Protein AF-A0A969LHD6-F1 (afdb_monomer_lite)

Radius of gyration: 19.69 Å; chains: 1; bounding box: 46×15×51 Å

Foldseek 3Di:
DWDDDPNDIDDDDDDQDFFDWDWDWDDDPRDIDTDTDTHRDDDDQDFDADPNDTHGDD

pLDDT: mean 73.42, std 12.84, range [42.0, 93.62]

Secondary structure (DSSP, 8-state):
-EEEETTEEEE---PPPPPEEEEEEEEETTEEEEEEEEEPPP---PPEEETTEEE---

Structure (mmCIF, N/CA/C/O backbone):
data_AF-A0A969LHD6-F1
#
_entry.id   AF-A0A969LHD6-F1
#
loop_
_atom_site.group_PDB
_atom_site.id
_atom_site.type_symbol
_atom_site.label_atom_id
_atom_site.label_alt_id
_atom_site.label_comp_id
_atom_site.label_asym_id
_atom_site.label_entity_id
_atom_site.label_seq_id
_atom_site.pdbx_PDB_ins_code
_atom_site.Cartn_x
_atom_site.Cartn_y
_atom_site.Cartn_z
_atom_site.occupancy
_atom_site.B_iso_or_equiv
_atom_site.auth_seq_id
_atom_site.auth_comp_id
_atom_site.auth_asym_id
_atom_site.auth_atom_id
_atom_site.pdbx_PDB_model_num
ATOM 1 N N . MET A 1 1 ? 2.408 -2.711 -20.057 1.00 55.31 1 MET A N 1
ATOM 2 C CA . MET A 1 1 ? 3.536 -1.757 -20.236 1.00 55.31 1 MET A CA 1
ATOM 3 C C . MET A 1 1 ? 4.598 -2.430 -21.106 1.00 55.31 1 MET A C 1
ATOM 5 O O . MET A 1 1 ? 4.745 -3.640 -20.988 1.00 55.31 1 MET A O 1
ATOM 9 N N . LYS A 1 2 ? 5.300 -1.718 -22.001 1.00 55.53 2 LYS A N 1
ATOM 10 C CA . LYS A 1 2 ? 6.380 -2.311 -22.821 1.00 55.53 2 LYS A CA 1
ATOM 11 C C . LYS A 1 2 ? 7.737 -1.984 -22.201 1.00 55.53 2 LYS A C 1
ATOM 13 O O . LYS A 1 2 ? 8.043 -0.815 -21.996 1.00 55.53 2 LYS A O 1
ATOM 18 N N . LEU A 1 3 ? 8.518 -3.014 -21.880 1.00 66.62 3 LEU A N 1
ATOM 19 C CA . LEU A 1 3 ? 9.876 -2.892 -21.344 1.00 66.62 3 LEU A CA 1
ATOM 20 C C . LEU A 1 3 ? 10.879 -3.183 -22.458 1.00 66.62 3 LEU A C 1
ATOM 22 O O . LEU A 1 3 ? 10.752 -4.190 -23.147 1.00 66.62 3 LEU A O 1
ATOM 26 N N . SER A 1 4 ? 11.888 -2.332 -22.632 1.00 66.31 4 SER A N 1
ATOM 27 C CA . SER A 1 4 ? 12.937 -2.538 -23.636 1.00 66.31 4 SER A CA 1
ATOM 28 C C . SER A 1 4 ? 14.301 -2.753 -22.984 1.00 66.31 4 SER A C 1
ATOM 30 O O . SER A 1 4 ? 14.749 -1.909 -22.208 1.00 66.31 4 SER A O 1
ATOM 32 N N . TYR A 1 5 ? 14.989 -3.845 -23.329 1.00 73.06 5 TYR A N 1
ATOM 33 C CA . TYR A 1 5 ? 16.354 -4.127 -22.870 1.00 73.06 5 TYR A CA 1
ATOM 34 C C . TYR A 1 5 ? 17.196 -4.743 -23.994 1.00 73.06 5 TYR A C 1
ATOM 36 O O . TYR A 1 5 ? 16.791 -5.727 -24.609 1.00 73.06 5 TYR A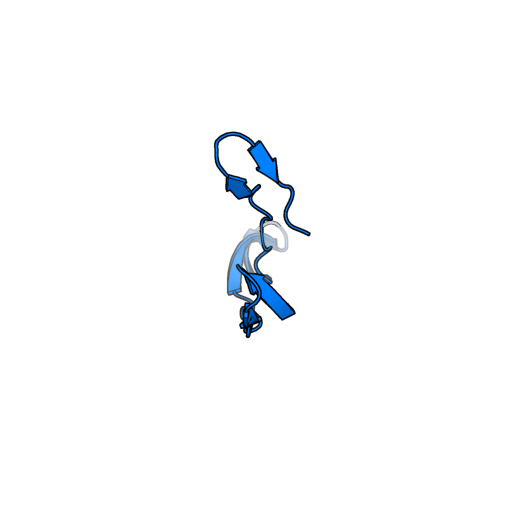 O 1
ATOM 44 N N . ARG A 1 6 ? 18.375 -4.156 -24.263 1.00 76.12 6 ARG A N 1
ATOM 45 C CA . ARG A 1 6 ? 19.322 -4.575 -25.323 1.00 76.12 6 ARG A CA 1
ATOM 46 C C . ARG A 1 6 ? 18.684 -4.749 -26.712 1.00 76.12 6 ARG A C 1
ATOM 48 O O . ARG A 1 6 ? 18.969 -5.711 -27.409 1.00 76.12 6 ARG A O 1
ATOM 55 N N . GLY A 1 7 ? 17.804 -3.829 -27.107 1.00 76.19 7 GLY A N 1
ATOM 56 C CA . GLY A 1 7 ? 17.134 -3.883 -28.415 1.00 76.19 7 GLY A CA 1
ATOM 57 C C . GLY A 1 7 ? 15.970 -4.878 -28.501 1.00 76.19 7 GLY A C 1
ATOM 58 O O . GLY A 1 7 ? 15.316 -4.951 -29.535 1.00 76.19 7 GLY A O 1
ATOM 59 N N . HIS A 1 8 ? 15.659 -5.593 -27.417 1.00 67.62 8 HIS A N 1
ATOM 60 C CA . HIS A 1 8 ? 14.497 -6.472 -27.334 1.00 67.62 8 HIS A CA 1
ATOM 61 C C . HIS A 1 8 ? 13.353 -5.793 -26.582 1.00 67.62 8 HIS A C 1
ATOM 63 O O . HIS A 1 8 ? 13.581 -5.104 -25.585 1.00 67.62 8 HIS A O 1
ATOM 69 N N . SER A 1 9 ? 12.129 -5.998 -27.071 1.00 66.19 9 SER A N 1
ATOM 70 C CA . SER A 1 9 ? 10.899 -5.501 -26.453 1.00 66.19 9 SER A CA 1
ATOM 71 C C . SER A 1 9 ? 10.175 -6.649 -25.763 1.00 66.19 9 SER A C 1
ATOM 73 O O . SER A 1 9 ? 9.917 -7.679 -26.379 1.00 66.19 9 SER A O 1
ATOM 75 N N . TYR A 1 10 ? 9.837 -6.448 -24.497 1.00 71.50 10 TYR A N 1
ATOM 76 C CA . TYR A 1 10 ? 9.139 -7.399 -23.648 1.00 71.50 10 TYR A CA 1
ATOM 77 C C . TYR A 1 10 ? 7.784 -6.812 -23.259 1.00 71.50 10 TYR A C 1
ATOM 79 O O . TYR A 1 10 ? 7.681 -5.634 -22.895 1.00 71.50 10 TYR A O 1
ATOM 87 N N . GLU A 1 11 ? 6.739 -7.630 -23.316 1.00 64.62 11 GLU A N 1
ATOM 88 C CA . GLU A 1 11 ? 5.439 -7.247 -22.778 1.00 64.62 11 GLU A CA 1
ATOM 89 C C . GLU A 1 11 ? 5.406 -7.533 -21.279 1.00 64.62 11 GLU A C 1
ATOM 91 O O . GLU A 1 11 ? 5.524 -8.675 -20.838 1.00 64.62 11 GLU A O 1
ATOM 96 N N . ALA A 1 12 ? 5.279 -6.472 -20.483 1.00 62.03 12 ALA A N 1
ATOM 97 C CA . ALA A 1 12 ? 5.071 -6.585 -19.052 1.00 62.03 12 ALA A CA 1
ATOM 98 C C . ALA A 1 12 ? 3.567 -6.568 -18.768 1.00 62.03 12 ALA A C 1
ATOM 100 O O . ALA A 1 12 ? 2.908 -5.522 -18.884 1.00 62.03 12 ALA A O 1
ATOM 101 N N . ASN A 1 13 ? 3.055 -7.734 -18.376 1.00 60.66 13 ASN A N 1
ATOM 102 C CA . ASN A 1 13 ? 1.721 -7.896 -17.817 1.00 60.66 13 ASN A CA 1
ATOM 103 C C . ASN A 1 13 ? 1.788 -7.626 -16.316 1.00 60.66 13 ASN A C 1
ATOM 105 O O . ASN A 1 13 ? 2.121 -8.497 -15.516 1.00 60.66 13 ASN A O 1
ATOM 109 N N . THR A 1 14 ? 1.502 -6.387 -15.930 1.00 63.03 14 THR A N 1
ATOM 110 C CA . THR A 1 14 ? 1.274 -6.038 -14.530 1.00 63.03 14 THR A CA 1
ATOM 111 C C . THR A 1 14 ? -0.173 -6.371 -14.206 1.00 63.03 14 THR A C 1
ATOM 113 O O . THR A 1 14 ? -1.075 -5.606 -14.549 1.00 63.03 14 THR A O 1
ATOM 116 N N . ASN A 1 15 ? -0.408 -7.523 -13.581 1.00 62.81 15 ASN A N 1
ATOM 117 C CA . ASN A 1 15 ? -1.731 -7.815 -13.042 1.00 62.81 15 ASN A CA 1
ATOM 118 C C . ASN A 1 15 ? -2.070 -6.757 -11.978 1.00 62.81 15 ASN A C 1
ATOM 120 O O . ASN A 1 15 ? -1.216 -6.471 -11.131 1.00 62.81 15 ASN A O 1
ATOM 124 N N . PRO A 1 16 ? -3.277 -6.165 -12.000 1.00 63.19 16 PRO A N 1
ATOM 125 C CA . PRO A 1 16 ? -3.701 -5.268 -10.938 1.00 63.19 16 PRO A CA 1
ATOM 126 C C . PRO A 1 16 ? -3.679 -6.040 -9.617 1.00 63.19 16 PRO A C 1
ATOM 128 O O . PRO A 1 16 ? -4.263 -7.119 -9.503 1.00 63.19 16 PRO A O 1
ATOM 131 N N . VAL A 1 17 ? -2.961 -5.510 -8.628 1.00 68.94 17 VAL A N 1
ATOM 132 C CA . VAL A 1 17 ? -2.909 -6.129 -7.304 1.00 68.94 17 VAL A CA 1
ATOM 133 C C . VAL A 1 17 ? -4.283 -5.959 -6.664 1.00 68.94 17 VAL A C 1
ATOM 135 O O . VAL A 1 17 ? -4.775 -4.836 -6.540 1.00 68.94 17 VAL A O 1
ATOM 138 N N . ALA A 1 18 ? -4.913 -7.072 -6.287 1.00 71.38 18 ALA A N 1
ATOM 139 C CA . ALA A 1 18 ? -6.197 -7.043 -5.603 1.00 71.38 18 ALA A CA 1
ATOM 140 C C . ALA A 1 18 ? -6.092 -6.224 -4.305 1.00 71.38 1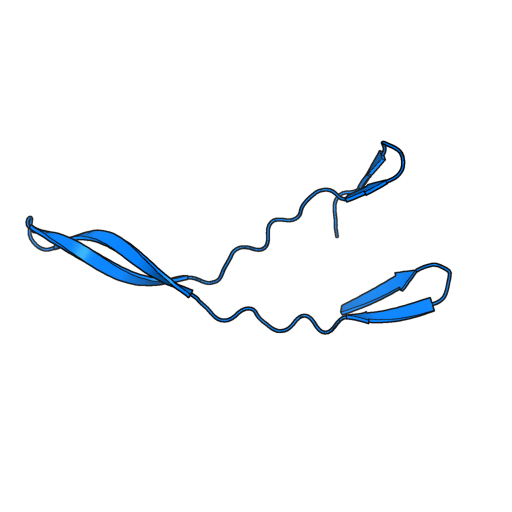8 ALA A C 1
ATOM 142 O O . ALA A 1 18 ? -5.078 -6.274 -3.603 1.00 71.38 18 ALA A O 1
ATOM 143 N N . GLY A 1 19 ? -7.145 -5.463 -3.996 1.00 76.69 19 GLY A N 1
ATOM 144 C CA . GLY A 1 19 ? -7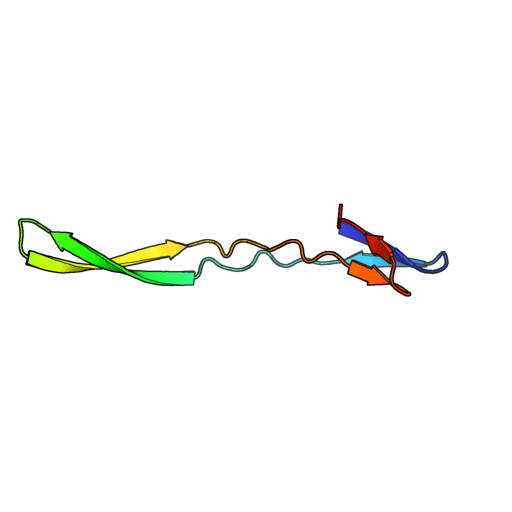.236 -4.740 -2.733 1.00 76.69 19 GLY A CA 1
ATOM 145 C C . GLY A 1 19 ? -7.148 -5.710 -1.555 1.00 76.69 19 GLY A C 1
ATOM 146 O O . GLY A 1 19 ? -7.758 -6.777 -1.580 1.00 76.69 19 GLY A O 1
ATOM 147 N N . GLN A 1 20 ? -6.370 -5.348 -0.540 1.00 79.88 20 GLN A N 1
ATOM 148 C CA . GLN A 1 20 ? -6.223 -6.144 0.676 1.00 79.88 20 GLN A CA 1
ATOM 149 C C . GLN A 1 20 ? -7.254 -5.683 1.706 1.00 79.88 20 GLN A C 1
ATOM 151 O O . GLN A 1 20 ? -7.462 -4.477 1.863 1.00 79.88 20 GLN A O 1
ATOM 156 N N . ASP A 1 21 ? -7.890 -6.624 2.407 1.00 85.62 21 ASP A N 1
ATOM 157 C CA . ASP A 1 21 ? -8.683 -6.286 3.590 1.00 85.62 21 ASP A CA 1
ATOM 158 C C . ASP A 1 21 ? -7.735 -5.936 4.738 1.00 85.62 21 ASP A C 1
ATOM 160 O O . ASP A 1 21 ? -6.825 -6.705 5.062 1.00 85.62 21 ASP A O 1
ATOM 164 N N . ILE A 1 22 ? -7.915 -4.754 5.320 1.00 87.44 22 ILE A N 1
ATOM 165 C CA . ILE A 1 22 ? -7.107 -4.286 6.441 1.00 87.44 22 ILE A CA 1
ATOM 166 C C . ILE A 1 22 ? -7.988 -3.973 7.644 1.00 87.44 22 ILE A C 1
ATOM 168 O O . ILE A 1 22 ? -9.028 -3.327 7.535 1.00 87.44 22 ILE A O 1
ATOM 172 N N . ALA A 1 23 ? -7.513 -4.403 8.809 1.00 90.75 23 ALA A N 1
ATOM 173 C CA . ALA A 1 23 ? -8.118 -4.136 10.102 1.00 90.75 23 ALA A CA 1
ATOM 174 C C . ALA A 1 23 ? -7.461 -2.900 10.734 1.00 90.75 23 ALA A C 1
ATOM 176 O O . ALA A 1 23 ? -6.278 -2.920 11.080 1.00 90.75 23 ALA A O 1
ATOM 177 N N . VAL A 1 24 ? -8.222 -1.816 10.880 1.00 89.50 24 VAL A N 1
ATOM 178 C CA . VAL A 1 24 ? -7.754 -0.545 11.446 1.00 89.50 24 VAL A CA 1
ATOM 179 C C . VAL A 1 24 ? -8.411 -0.318 12.809 1.00 89.50 24 VAL A C 1
ATOM 181 O O . VAL A 1 24 ? -9.640 -0.358 12.905 1.00 89.50 24 VAL A O 1
ATOM 184 N N . PRO A 1 25 ? -7.638 -0.066 13.878 1.00 92.25 25 PRO A N 1
ATOM 185 C CA . PRO A 1 25 ? -8.211 0.275 15.173 1.00 92.25 25 PRO A CA 1
ATOM 186 C C . PRO A 1 25 ? -8.875 1.657 15.120 1.00 92.25 25 PRO A C 1
ATOM 188 O O . PRO A 1 25 ? -8.318 2.611 14.578 1.00 92.25 25 PRO A O 1
ATOM 191 N N . GLY A 1 26 ? -10.053 1.779 15.723 1.00 89.69 26 GLY A N 1
ATOM 192 C CA . GLY A 1 26 ? -10.818 3.019 15.791 1.00 89.69 26 GLY A CA 1
ATOM 193 C C . GLY A 1 26 ? -11.765 3.057 16.986 1.00 89.69 26 GLY A C 1
ATOM 194 O O . GLY A 1 26 ? -11.703 2.229 17.899 1.00 89.69 26 GLY A O 1
ATOM 195 N N . THR A 1 27 ? -12.656 4.042 16.988 1.00 93.06 27 THR A N 1
ATOM 196 C CA . THR A 1 27 ? -13.695 4.192 18.008 1.00 93.06 27 THR A CA 1
ATOM 197 C C . THR A 1 27 ? -15.057 4.379 17.354 1.00 93.06 27 THR A C 1
ATOM 199 O O . THR A 1 27 ? -15.226 5.204 16.460 1.00 93.06 27 THR A O 1
ATOM 202 N N . TYR A 1 28 ? -16.050 3.620 17.817 1.00 85.31 28 TYR A N 1
ATOM 203 C CA . TYR A 1 28 ? -17.449 3.800 17.438 1.00 85.31 28 TYR A CA 1
ATOM 204 C C . TYR A 1 28 ? -18.249 4.125 18.695 1.00 85.31 28 TYR A C 1
ATOM 206 O O . TYR A 1 28 ? -18.245 3.352 19.650 1.00 85.31 28 TYR A O 1
ATOM 214 N N . ARG A 1 29 ? -18.885 5.304 18.725 1.00 90.75 29 ARG A N 1
ATOM 215 C CA . ARG A 1 29 ? -19.661 5.794 19.884 1.00 90.75 29 ARG A CA 1
ATOM 216 C C . ARG A 1 29 ? -18.901 5.731 21.225 1.00 90.75 29 ARG A C 1
ATOM 218 O O . ARG A 1 29 ? -19.488 5.465 22.264 1.00 90.75 29 ARG A O 1
ATOM 225 N N . GLY A 1 30 ? -17.590 5.977 21.202 1.00 92.00 30 GLY A N 1
ATOM 226 C CA . GLY A 1 30 ? -16.734 5.953 22.397 1.00 92.00 30 GLY A CA 1
ATOM 227 C C . GLY A 1 30 ? -16.159 4.578 22.763 1.00 92.00 30 GLY A C 1
ATOM 228 O O . GLY A 1 30 ? -15.289 4.503 23.626 1.00 92.00 30 GLY A O 1
ATOM 229 N N . THR A 1 31 ? -16.557 3.499 22.084 1.00 92.69 31 THR A N 1
ATOM 230 C CA . THR A 1 31 ? -16.021 2.147 22.310 1.00 92.69 31 THR A CA 1
ATOM 231 C C . THR A 1 31 ? -14.917 1.815 21.305 1.00 92.69 31 THR A C 1
ATOM 233 O O . THR A 1 31 ? -15.067 2.059 20.104 1.00 92.69 31 THR A O 1
ATOM 236 N N . LYS A 1 32 ? -13.803 1.233 21.776 1.00 93.62 32 LYS A N 1
ATOM 237 C CA . LYS A 1 32 ? -12.715 0.750 20.907 1.00 93.62 32 LYS A CA 1
ATOM 238 C C . LYS A 1 32 ? -13.230 -0.368 20.003 1.00 93.62 32 LYS A C 1
ATOM 240 O O . LYS A 1 32 ? -13.780 -1.346 20.496 1.00 93.62 32 LYS A O 1
ATOM 245 N N . THR A 1 33 ? -13.055 -0.207 18.699 1.00 92.19 33 THR A N 1
ATOM 246 C CA . THR A 1 33 ? -13.562 -1.129 17.675 1.00 92.19 33 THR A CA 1
ATOM 247 C C . THR A 1 33 ? -12.521 -1.291 16.573 1.00 92.19 33 THR A C 1
ATOM 249 O O . THR A 1 33 ? -11.713 -0.393 16.346 1.00 92.19 33 THR A O 1
ATOM 252 N N . THR A 1 34 ? -12.552 -2.417 15.870 1.00 91.50 34 THR A N 1
ATOM 253 C CA . THR A 1 34 ? -11.727 -2.659 14.683 1.00 91.50 34 THR A CA 1
ATOM 254 C C . THR A 1 34 ? -12.578 -2.480 13.429 1.00 91.50 34 THR A C 1
ATOM 256 O O . THR A 1 34 ? -13.645 -3.079 13.316 1.00 91.50 34 THR A O 1
ATOM 259 N N . LEU A 1 35 ? -12.127 -1.639 12.501 1.00 87.00 35 LEU A N 1
ATOM 260 C CA . LEU A 1 35 ? -12.789 -1.366 11.226 1.00 87.00 35 LEU A CA 1
ATOM 261 C C . LEU A 1 35 ? -12.088 -2.136 10.109 1.00 87.00 35 LEU A C 1
ATOM 263 O O . LEU A 1 35 ? -10.867 -2.069 9.996 1.00 87.00 35 LEU A O 1
ATOM 267 N N . HIS A 1 36 ? -12.863 -2.822 9.274 1.00 88.00 36 HIS A N 1
ATOM 268 C CA . HIS A 1 36 ? -12.364 -3.494 8.077 1.00 88.00 36 HIS A CA 1
ATOM 269 C C . HIS A 1 36 ? -12.562 -2.590 6.863 1.00 88.00 36 HIS A C 1
ATOM 271 O O . HIS A 1 36 ? -13.651 -2.047 6.660 1.00 88.00 36 HIS A O 1
ATOM 277 N N . MET A 1 37 ? -11.508 -2.390 6.079 1.00 86.75 37 MET A N 1
ATOM 278 C CA . MET A 1 37 ? -11.571 -1.608 4.849 1.00 86.75 37 MET A CA 1
ATOM 279 C C . MET A 1 37 ? -10.666 -2.206 3.779 1.00 86.75 37 MET A C 1
ATOM 281 O O . MET A 1 37 ? -9.596 -2.733 4.069 1.00 86.75 37 MET A O 1
ATOM 285 N N . THR A 1 38 ? -11.073 -2.073 2.520 1.00 86.38 38 THR A N 1
ATOM 286 C CA . THR A 1 38 ? -10.258 -2.502 1.386 1.00 86.38 38 THR A CA 1
ATOM 287 C C . THR A 1 38 ? -9.235 -1.423 1.047 1.00 86.38 38 THR A C 1
ATOM 289 O O . THR A 1 38 ? -9.602 -0.300 0.694 1.00 86.38 38 THR A O 1
ATOM 292 N N . ARG A 1 39 ? -7.944 -1.755 1.117 1.00 80.88 39 ARG A N 1
ATOM 293 C CA . ARG A 1 39 ? -6.852 -0.856 0.731 1.00 80.88 39 ARG A CA 1
ATOM 294 C C . ARG A 1 39 ? -6.133 -1.393 -0.498 1.00 80.88 39 ARG A C 1
ATOM 296 O O . ARG A 1 39 ? -5.647 -2.522 -0.504 1.00 80.88 39 ARG A O 1
ATOM 303 N N . VAL A 1 40 ? -6.028 -0.562 -1.532 1.00 79.81 40 VAL A N 1
ATOM 304 C CA . VAL A 1 40 ? -5.160 -0.852 -2.678 1.00 79.81 40 VAL A CA 1
ATOM 305 C C . VAL A 1 40 ? -3.707 -0.645 -2.233 1.00 79.81 40 VAL A C 1
ATOM 307 O O . VAL A 1 40 ? -3.394 0.424 -1.694 1.00 79.81 40 VAL A O 1
ATOM 310 N N . PRO A 1 41 ? -2.818 -1.641 -2.396 1.00 71.56 41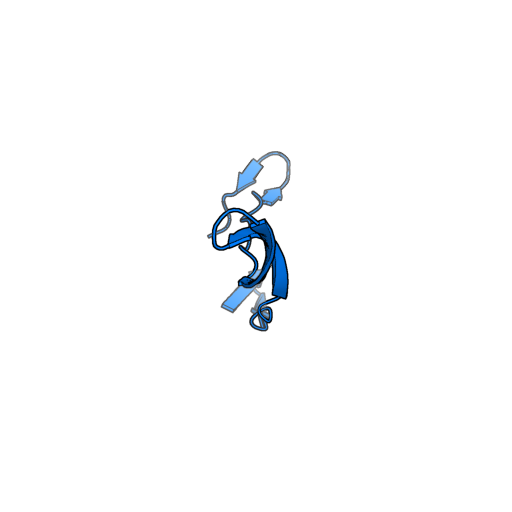 PRO A N 1
ATOM 311 C CA . PRO A 1 41 ? -1.422 -1.482 -2.023 1.00 71.56 41 PRO A CA 1
ATOM 312 C C . PRO A 1 41 ? -0.770 -0.386 -2.868 1.00 71.56 41 PRO A C 1
ATOM 314 O O . PRO A 1 41 ? -0.901 -0.349 -4.090 1.00 71.56 41 PRO A O 1
ATOM 317 N N . VAL A 1 42 ? -0.067 0.526 -2.196 1.00 70.38 42 VAL A N 1
ATOM 318 C CA . VAL A 1 42 ? 0.676 1.599 -2.861 1.00 70.38 42 VAL A CA 1
ATOM 319 C C . VAL A 1 42 ? 1.958 0.998 -3.424 1.00 70.38 42 VAL A C 1
ATOM 321 O O . VAL A 1 42 ? 2.778 0.464 -2.678 1.00 70.38 42 VAL A O 1
ATOM 324 N N . GLN A 1 43 ? 2.142 1.080 -4.740 1.00 65.69 43 GLN A N 1
ATOM 325 C CA . GLN A 1 43 ? 3.395 0.678 -5.364 1.00 65.69 43 GLN A CA 1
ATOM 326 C C . GLN A 1 43 ? 4.463 1.729 -5.044 1.00 65.69 43 GLN A C 1
ATOM 328 O O . GLN A 1 43 ? 4.414 2.858 -5.529 1.00 65.69 43 GLN A O 1
ATOM 333 N N . HIS A 1 44 ? 5.432 1.367 -4.207 1.00 63.50 44 HIS A N 1
ATOM 334 C CA . HIS A 1 44 ? 6.587 2.218 -3.956 1.00 63.50 44 HIS A CA 1
ATOM 335 C C . HIS A 1 44 ? 7.531 2.148 -5.159 1.00 63.50 44 HIS A C 1
ATOM 337 O O . HIS A 1 44 ? 8.030 1.075 -5.497 1.00 63.50 44 HIS A O 1
ATOM 343 N N . GLN A 1 45 ? 7.790 3.288 -5.800 1.00 64.06 45 GLN A N 1
ATOM 344 C CA . GLN A 1 45 ? 8.866 3.394 -6.779 1.00 64.06 45 GLN A CA 1
ATOM 345 C C . GLN A 1 45 ? 10.199 3.338 -6.029 1.00 64.06 45 GLN A C 1
ATOM 347 O O . GLN A 1 45 ? 10.621 4.309 -5.400 1.00 64.06 45 GLN A O 1
ATOM 352 N N . THR A 1 46 ? 10.858 2.182 -6.045 1.00 61.41 46 THR A N 1
ATOM 353 C CA . THR A 1 46 ? 12.237 2.076 -5.573 1.00 61.41 46 THR A CA 1
ATOM 354 C C . THR A 1 46 ? 13.181 2.607 -6.653 1.00 61.41 46 THR A C 1
ATOM 356 O O . THR A 1 46 ? 13.039 2.245 -7.823 1.00 61.41 46 THR A O 1
ATOM 359 N N . PRO A 1 47 ? 14.151 3.475 -6.304 1.00 61.25 47 PRO A N 1
ATOM 360 C CA . PRO A 1 47 ? 15.131 3.946 -7.270 1.00 61.25 47 PRO A CA 1
ATOM 361 C C . PRO A 1 47 ? 15.978 2.762 -7.733 1.00 61.25 47 PRO A C 1
ATOM 363 O O . PRO A 1 47 ? 16.602 2.065 -6.925 1.00 61.25 47 PRO A O 1
ATOM 366 N N . LEU A 1 48 ? 16.011 2.535 -9.043 1.00 68.62 48 LEU A N 1
ATOM 367 C CA . LEU A 1 48 ? 16.838 1.484 -9.609 1.00 68.62 48 LEU A CA 1
ATOM 368 C C . LEU A 1 48 ? 18.290 1.959 -9.542 1.00 68.62 48 LEU A C 1
ATOM 370 O O . LEU A 1 48 ? 18.633 3.004 -10.094 1.00 68.62 48 LEU A O 1
ATOM 374 N N . THR A 1 49 ? 19.148 1.219 -8.842 1.00 68.88 49 THR A N 1
ATOM 375 C CA . THR A 1 49 ? 20.574 1.557 -8.775 1.00 68.88 49 THR A CA 1
ATOM 376 C C . THR A 1 49 ? 21.328 0.656 -9.743 1.00 68.88 49 THR A C 1
ATOM 378 O O . THR A 1 49 ? 21.348 -0.559 -9.561 1.00 68.88 49 THR A O 1
ATOM 381 N N . TYR A 1 50 ? 21.950 1.232 -10.772 1.00 64.69 50 TYR A N 1
ATOM 382 C CA . TYR A 1 50 ? 22.786 0.492 -11.718 1.00 64.69 50 TYR A CA 1
ATOM 383 C C . TYR A 1 50 ? 24.194 1.082 -11.728 1.00 64.69 50 TYR A C 1
ATOM 385 O O . TYR A 1 50 ? 24.376 2.267 -11.991 1.00 64.69 50 TYR A O 1
ATOM 393 N N . ARG A 1 51 ? 25.204 0.259 -11.407 1.00 71.62 51 ARG A N 1
ATOM 394 C CA . ARG A 1 51 ? 26.622 0.673 -11.324 1.00 71.62 51 ARG A CA 1
ATOM 395 C C . ARG A 1 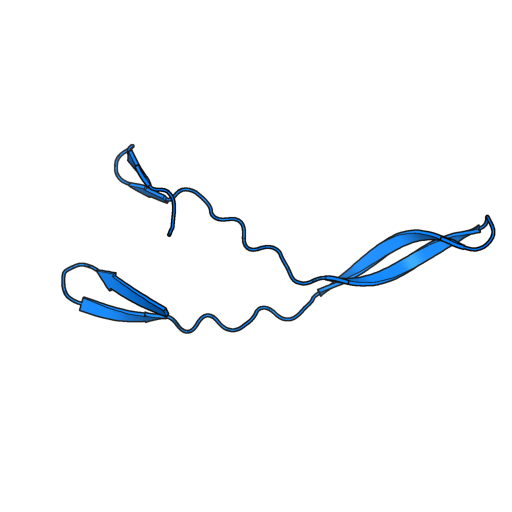51 ? 26.855 1.950 -10.492 1.00 71.62 51 ARG A C 1
ATOM 397 O O . ARG A 1 51 ? 27.654 2.800 -10.863 1.00 71.62 51 ARG A O 1
ATOM 404 N N . GLY A 1 52 ? 26.140 2.097 -9.376 1.00 68.31 52 GLY A N 1
ATOM 405 C CA . GLY A 1 52 ? 26.263 3.256 -8.482 1.00 68.31 52 GLY A CA 1
ATOM 406 C C . GLY A 1 52 ? 25.479 4.502 -8.912 1.00 68.31 52 GLY A C 1
ATOM 407 O O . GLY A 1 52 ? 25.401 5.453 -8.139 1.00 68.31 52 GLY A O 1
ATOM 408 N N . VAL A 1 53 ? 24.841 4.495 -10.085 1.00 68.75 53 VAL A N 1
ATOM 409 C CA . VAL A 1 53 ? 23.966 5.581 -10.545 1.00 68.75 53 VAL A CA 1
ATOM 410 C C . VAL A 1 53 ? 22.520 5.257 -10.177 1.00 68.75 53 VAL A C 1
ATOM 412 O O . VAL A 1 53 ? 22.030 4.156 -10.444 1.00 68.75 53 VAL A O 1
ATOM 415 N N . ARG A 1 54 ? 21.838 6.209 -9.529 1.00 61.72 54 ARG A N 1
ATOM 416 C CA . ARG A 1 54 ? 20.414 6.105 -9.184 1.00 61.72 54 ARG A CA 1
ATOM 417 C C . ARG A 1 54 ? 19.574 6.599 -10.356 1.00 61.72 54 ARG A C 1
ATOM 419 O O . ARG A 1 54 ? 19.703 7.750 -10.761 1.00 61.72 54 ARG A O 1
ATOM 426 N N . HIS A 1 55 ? 18.689 5.748 -10.851 1.00 55.97 55 HIS A N 1
ATOM 427 C CA . HIS A 1 55 ? 17.679 6.104 -11.836 1.00 55.97 55 HIS A CA 1
ATOM 428 C C . HIS A 1 55 ? 16.310 6.141 -11.154 1.00 55.97 55 HIS A C 1
ATOM 430 O O . HIS A 1 55 ? 15.921 5.197 -10.462 1.00 55.97 55 HIS A O 1
ATOM 436 N N . LEU A 1 56 ? 15.593 7.251 -11.322 1.00 54.09 56 LEU A N 1
ATOM 437 C CA . LEU A 1 56 ? 14.199 7.358 -10.905 1.00 54.09 56 LEU A CA 1
ATOM 438 C C . LEU A 1 56 ? 13.363 6.575 -11.924 1.00 54.09 56 LEU A C 1
ATOM 440 O O . LEU A 1 56 ? 13.449 6.843 -13.121 1.00 54.09 56 LEU A O 1
ATOM 444 N N . GLY A 1 57 ? 12.644 5.552 -11.458 1.00 52.97 57 GLY A N 1
ATOM 445 C CA . GLY A 1 57 ? 11.763 4.752 -12.308 1.00 52.97 57 GLY A CA 1
ATOM 446 C C . GLY A 1 57 ? 10.626 5.623 -12.840 1.00 52.97 57 GLY A C 1
ATOM 447 O O . GLY A 1 57 ? 9.919 6.231 -12.042 1.00 52.97 57 GLY A O 1
ATOM 448 N N . GLY A 1 58 ? 10.515 5.716 -14.167 1.00 42.00 58 GLY A N 1
ATOM 449 C CA . GLY A 1 58 ? 9.420 6.392 -14.871 1.00 42.00 58 GLY A CA 1
ATOM 450 C C . GLY A 1 58 ? 8.163 5.543 -14.978 1.00 42.00 58 GLY A C 1
ATOM 451 O O . GLY A 1 58 ? 8.276 4.301 -14.858 1.00 42.00 58 GLY A O 1
#

Sequence (58 aa):
MKLSYRGHSYEANTNPVAGQDIAVPGTYRGTKTTLHMTRVPVQHQTPLTYRGVRHLGG

=== Feature glossary ===
Key to the feature types in this record:

Secondary structure (8-state, DSSP). Secondary structure is the local, repeating backbone confor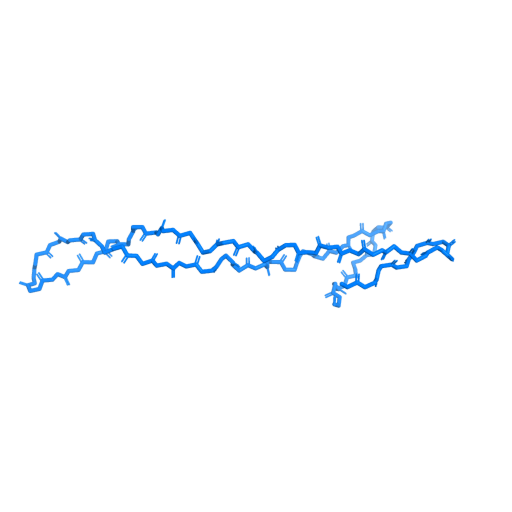mation. DSSP classifies it into eight states by reading the hydrogen-bond network: three helix types (H, G, I), two β types (E, B), two non-regular types (T, S), and unstructured coil (-).

Backbone torsions (φ/ψ). Backbone dihedral angles. Every residue except chain termini has a φ (preceding-C → N → Cα → C) and a ψ (N → Cα → C → next-N). They are reported in degrees following the IUPAC sign convention. Secondary structure is essentially a statement about which (φ, ψ) basin each residue occupies.

Predicted aligned error. Predicted Aligned Error (PAE) is an AlphaFold confidence matrix: entry (i, j) is the expected error in the position of residue j, in ångströms, when the prediction is superimposed on the true structure at residue i. Low PAE within a block of residues means that block is internally rigid and well-predicted; high PAE between two blocks means their relative placement is uncertain even if each block individually is confident.

B-factor. B-factor (Debye–Waller factor) reflects atomic displacement in the crystal lattice. It is an experimental observable (units Å²), not a prediction; low values mean the atom is pinned down, high values mean it moves or is heterogeneous across the crystal.

Secondary structure (3-state, P-SEA). Three-state secondary structure (P-SEA) collapses the eight DSSP classes into helix (a), strand (b), and coil (c). P-SEA assigns these from Cα geometry alone — distances and angles — without requiring backbone oxygens, so it works on any Cα trace.

Sequence. Primary structure: the covalent order of the twenty standard amino acids along the backbone. Two proteins with the same sequence will (almost always) fold to the same structure; two with 30% identity often share a fold but not the details.

pLDDT. pLDDT is the predicted lDDT-Cα score: AlphaFold's confidence that the local environment of each residue (all inter-atomic distances within 15 Å) is correctly placed. It is a per-residue number between 0 and 100, with higher meaning more reliable.

InterPro / GO / CATH / organism. Functional annotations link the protein to curated databases. InterPro entries identify conserved domains and families by matching the sequence against member-database signatures (Pfam, PROSITE, CDD, …). Gene Ontology (GO) terms describe molecular function, biological process, and cellular component in a controlled vocabulary. CATH places the structure in a hierarchical fold classification (Class/Architecture/Topology/Homologous-superfamily). The organism is the source species.

Contact-map, Ramachandran, and PAE plots. Three diagnostic plots accompany the record. The Cα contact map visualizes the tertiary structure as a 2D adjacency matrix (8 Å cutoff, sequence-local contacts suppressed). The Ramachandran plot shows the distribution of backbone (φ, ψ) torsions, with points in the α and β basins reflecting secondary structure content. The PAE plot shows AlphaFold's inter-residue confidence as a color matrix.

mmCIF coordinates. The mmCIF table is the protein's shape written out atom by atom. For each backbone N, Cα, C, and carbonyl O, it records an (x, y, z) coordinate triple in Å plus the residue type, chain letter, and residue number.

Radius of gyration, Cα contacts, bounding box. Three whole-structure scalars: the radius of gyration (RMS distance of Cα from centroid, in Å), the count of Cα–Cα contacts (pairs closer than 8 Å and separated by more than four residues in sequence — i.e. tertiary, not local, contacts), and the bounding-box dimensions. Together they distinguish compact globular folds from extended fibres or disordered chains.

Foldseek 3Di. The Foldseek 3Di string encodes local tertiary geometry as a 20-letter alphabet — one character per residue — derived from the relative positions of nearby Cα atoms. Unlike the amino-acid sequence, 3Di is a direct function of the 3D structure, so two proteins with the same fold have similar 3Di strings even at low sequence identity.

Rendered structure images. Six rendered views show the 3D structure from the faces of a cube — i.e. along ±x, ±y, ±z. Rendering representation is drawn randomly per protein from cartoon (secondary-structure ribbons), sticks (backbone bonds), or molecular surface; coloring is either N→C rainbow (blue at the N-terminus through red at the C-terminus) or one color per chain.

Nearest PDB structures. The Foldseek neighbor list gives the closest experimentally determined structures in the PDB, ranked by structural alignment. TM-score near 1 means near-identical fold; near 0.3 means only rough topology match. This is how one finds what a novel AlphaFold prediction most resembles in the solved-structure universe.

Solvent-accessible surface area. SASA measures how much of the protein is reachable by solvent. It is computed by rolling a water-sized probe over the atomic surface and summing the exposed area (Å²). Per-residue SASA distinguishes core (buried, low SASA) from surface (exposed, high SASA) residues; total SASA is a whole-molecule size measure.